Protein AF-A0A089L917-F1 (afdb_monomer)

InterPro domains:
  IPR010001 SigmaK-factor processing regulatory BofA [PF07441] (15-85)

Radius of gyration: 20.82 Å; Cα contacts (8 Å, |Δi|>4): 53; chains: 1; bounding box: 54×19×49 Å

Mean predicted aligned error: 6.74 Å

Structure (mmCIF, N/CA/C/O backbone):
data_AF-A0A089L917-F1
#
_entry.id   AF-A0A089L917-F1
#
loop_
_atom_site.group_PDB
_atom_site.id
_atom_site.type_symbol
_atom_site.label_atom_id
_atom_site.label_alt_id
_atom_site.label_comp_id
_atom_site.label_asym_id
_atom_site.label_entity_id
_atom_site.label_seq_id
_atom_site.pdbx_PDB_ins_code
_atom_site.Cartn_x
_atom_site.Cartn_y
_atom_site.Cartn_z
_atom_site.occupancy
_atom_site.B_iso_or_equiv
_atom_site.auth_seq_id
_atom_site.auth_comp_id
_atom_site.auth_asym_id
_atom_site.auth_atom_id
_atom_site.pdbx_PDB_model_num
ATOM 1 N N . MET A 1 1 ? -36.792 8.145 22.860 1.00 79.00 1 MET A N 1
ATOM 2 C CA . MET A 1 1 ? -36.054 7.453 23.945 1.00 79.00 1 MET A CA 1
ATOM 3 C C . MET A 1 1 ? -35.258 6.248 23.457 1.00 79.00 1 MET 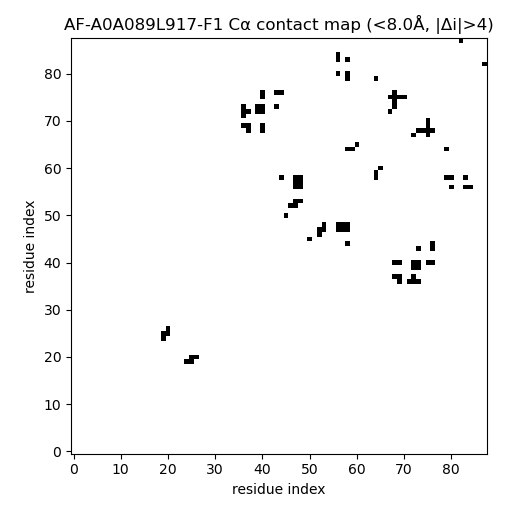A C 1
ATOM 5 O O . MET A 1 1 ? -34.063 6.221 23.694 1.00 79.00 1 MET A O 1
ATOM 9 N N . LEU A 1 2 ? -35.846 5.279 22.744 1.00 91.75 2 LEU A N 1
ATOM 10 C CA . LEU A 1 2 ? -35.111 4.066 22.341 1.00 91.75 2 LEU A CA 1
ATOM 11 C C . LEU A 1 2 ? -33.884 4.343 21.443 1.00 91.75 2 LEU A C 1
ATOM 13 O O . LEU A 1 2 ? -32.818 3.779 21.664 1.00 91.75 2 LEU A O 1
ATOM 17 N N . ARG A 1 3 ? -33.998 5.269 20.479 1.00 92.19 3 ARG A N 1
ATOM 18 C CA . ARG A 1 3 ? -32.904 5.636 19.555 1.00 92.19 3 ARG A CA 1
ATOM 19 C C . ARG A 1 3 ? -31.681 6.231 20.261 1.00 92.19 3 ARG A C 1
ATOM 21 O O . ARG A 1 3 ? -30.555 5.907 19.903 1.00 92.19 3 ARG A O 1
ATOM 28 N N . THR A 1 4 ? -31.893 7.083 21.263 1.00 94.94 4 THR A N 1
ATOM 29 C CA . THR A 1 4 ? -30.806 7.700 22.039 1.00 94.94 4 THR A CA 1
ATOM 30 C C . THR A 1 4 ? -30.116 6.688 22.945 1.00 94.94 4 THR A C 1
ATOM 32 O O . THR A 1 4 ? -28.893 6.700 23.036 1.00 94.94 4 THR A O 1
ATOM 35 N N . VAL A 1 5 ? -30.875 5.764 23.543 1.00 96.12 5 VAL A N 1
ATOM 36 C CA . VAL A 1 5 ? -30.308 4.646 24.313 1.00 96.12 5 VAL A CA 1
ATOM 37 C C . VAL A 1 5 ? -29.481 3.731 23.406 1.00 96.12 5 VAL A C 1
ATOM 39 O O . VAL A 1 5 ? -28.339 3.428 23.735 1.00 96.12 5 VAL A O 1
ATOM 42 N N . ALA A 1 6 ? -29.998 3.363 22.230 1.00 96.31 6 ALA A N 1
ATOM 43 C CA . ALA A 1 6 ? -29.270 2.541 21.262 1.00 96.31 6 ALA A CA 1
ATOM 44 C C . ALA A 1 6 ? -27.970 3.212 20.781 1.00 96.31 6 ALA A C 1
ATOM 46 O O . ALA A 1 6 ? -26.930 2.560 20.730 1.00 96.31 6 ALA A O 1
ATOM 47 N N . MET A 1 7 ? -27.997 4.521 20.497 1.00 97.56 7 MET A N 1
ATOM 48 C CA . MET A 1 7 ? -26.787 5.294 20.185 1.00 97.56 7 MET A CA 1
ATOM 49 C C . MET A 1 7 ? -25.786 5.293 21.341 1.00 97.56 7 MET A C 1
ATOM 51 O O . MET A 1 7 ? -24.598 5.092 21.108 1.00 97.56 7 MET A O 1
ATOM 55 N N . GLY A 1 8 ? -26.249 5.482 22.579 1.00 97.62 8 GLY A N 1
ATOM 56 C CA . GLY A 1 8 ? -25.387 5.433 23.760 1.00 97.62 8 GLY A CA 1
ATOM 57 C C . GLY A 1 8 ? -24.701 4.075 23.921 1.00 97.62 8 GLY A C 1
ATOM 58 O O . GLY A 1 8 ? -23.490 4.019 24.127 1.00 97.62 8 GLY A O 1
ATOM 59 N N . VAL A 1 9 ? -25.450 2.982 23.746 1.00 97.44 9 VAL A N 1
ATOM 60 C CA . VAL A 1 9 ? -24.911 1.613 23.782 1.00 97.44 9 VAL A CA 1
ATOM 61 C C . VAL A 1 9 ? -23.903 1.386 22.655 1.00 97.44 9 VAL A C 1
ATOM 63 O O . VAL A 1 9 ? -22.829 0.841 22.907 1.00 97.44 9 VAL A O 1
ATOM 66 N N . LEU A 1 10 ? -24.200 1.829 21.430 1.00 97.62 10 LEU A N 1
ATOM 67 C CA . LEU A 1 10 ? -23.291 1.702 20.287 1.00 97.62 10 LEU A CA 1
ATOM 68 C C . LEU A 1 10 ? -21.968 2.439 20.540 1.00 97.62 10 LEU A C 1
ATOM 70 O O . LEU A 1 10 ? -20.897 1.876 20.333 1.00 97.62 10 LEU A O 1
ATOM 74 N N . ILE A 1 11 ? -22.034 3.680 21.024 1.00 98.19 11 ILE A N 1
ATOM 75 C CA . ILE A 1 11 ? -20.843 4.489 21.302 1.00 98.19 11 ILE A CA 1
ATOM 76 C C . ILE A 1 11 ? -20.018 3.843 22.417 1.00 98.19 11 ILE A C 1
ATOM 78 O O . ILE A 1 11 ? -18.815 3.649 22.254 1.00 98.19 11 ILE A O 1
ATOM 82 N N . LEU A 1 12 ? -20.651 3.465 23.531 1.00 98.19 12 LEU A N 1
ATOM 83 C CA . LEU A 1 12 ? -19.949 2.871 24.667 1.00 98.19 12 LEU A CA 1
ATOM 84 C C . LEU A 1 12 ? -19.311 1.524 24.302 1.00 98.19 12 LEU A C 1
ATOM 86 O O . LEU A 1 12 ? -18.146 1.290 24.621 1.00 98.19 12 LEU A O 1
ATOM 90 N N . SER A 1 13 ? -20.043 0.655 23.599 1.00 97.25 13 SER A N 1
ATOM 91 C CA . SER A 1 13 ? -19.510 -0.631 23.133 1.00 97.25 13 SER A CA 1
ATOM 92 C C . SER A 1 13 ? -18.392 -0.456 22.103 1.00 97.25 13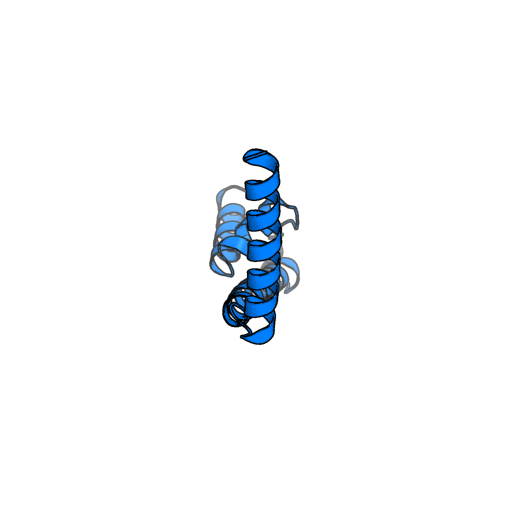 SER A C 1
ATOM 94 O O . SER A 1 13 ? -17.382 -1.151 22.193 1.00 97.25 13 SER A O 1
ATOM 96 N N . GLY A 1 14 ? -18.505 0.514 21.190 1.00 97.44 14 GLY A N 1
ATOM 97 C CA . GLY A 1 14 ? -17.443 0.864 20.247 1.00 97.44 14 GLY A CA 1
ATOM 98 C C . GLY A 1 14 ? -16.168 1.342 20.947 1.00 97.44 14 GLY A C 1
ATOM 99 O O . GLY A 1 14 ? -15.079 0.859 20.642 1.00 97.44 14 GLY A O 1
ATOM 100 N N . LEU A 1 15 ? -16.291 2.227 21.939 1.00 98.12 15 LEU A N 1
ATOM 101 C CA . LEU A 1 15 ? -15.154 2.709 22.732 1.00 98.12 15 LEU A CA 1
ATOM 102 C C . LEU A 1 15 ? -14.483 1.580 23.528 1.00 98.12 15 LEU A C 1
ATOM 104 O O . LEU A 1 15 ? -13.255 1.478 23.540 1.00 98.12 15 LEU A O 1
ATOM 108 N N . LEU A 1 16 ? -15.274 0.708 24.161 1.00 97.31 16 LEU A N 1
ATOM 109 C CA . LEU A 1 16 ? -14.757 -0.463 24.872 1.00 97.31 16 LEU A CA 1
ATOM 110 C C . LEU A 1 16 ? -14.041 -1.430 23.922 1.00 97.31 16 LEU A C 1
ATOM 112 O O . LEU A 1 16 ? -12.974 -1.939 24.265 1.00 97.31 16 LEU A O 1
ATOM 116 N N . LEU A 1 17 ? -14.580 -1.648 22.720 1.00 94.69 17 LEU A N 1
ATOM 117 C CA . LEU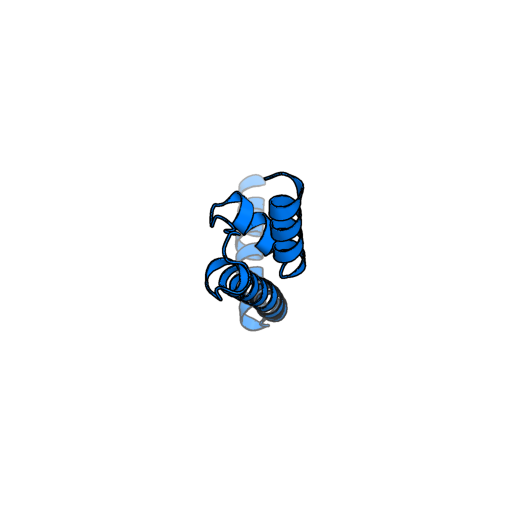 A 1 17 ? -13.949 -2.489 21.707 1.00 94.69 17 LEU A CA 1
ATOM 118 C C . LEU A 1 17 ? -12.598 -1.915 21.268 1.00 94.69 17 LEU A C 1
ATOM 120 O O . LEU A 1 17 ? -11.610 -2.646 21.266 1.00 94.69 17 LEU A O 1
ATOM 124 N N . ILE A 1 18 ? -12.531 -0.614 20.966 1.00 93.31 18 ILE A N 1
ATOM 125 C CA . ILE A 1 18 ? -11.276 0.077 20.634 1.00 93.31 18 ILE A CA 1
ATOM 126 C C . ILE A 1 18 ? -10.253 -0.130 21.760 1.00 93.31 18 ILE A C 1
ATOM 128 O O . ILE A 1 18 ? -9.127 -0.562 21.509 1.00 93.31 18 ILE A O 1
ATOM 132 N N . LEU A 1 19 ? -10.654 0.096 23.014 1.00 95.69 19 LEU A N 1
ATOM 133 C CA . LEU A 1 19 ? -9.791 -0.095 24.180 1.00 95.69 19 LEU A CA 1
ATOM 134 C C . LEU A 1 19 ? -9.262 -1.535 24.277 1.00 95.69 19 LEU A C 1
ATOM 136 O O . LEU A 1 19 ? -8.072 -1.729 24.538 1.00 95.69 19 LEU A O 1
ATOM 140 N N . ILE A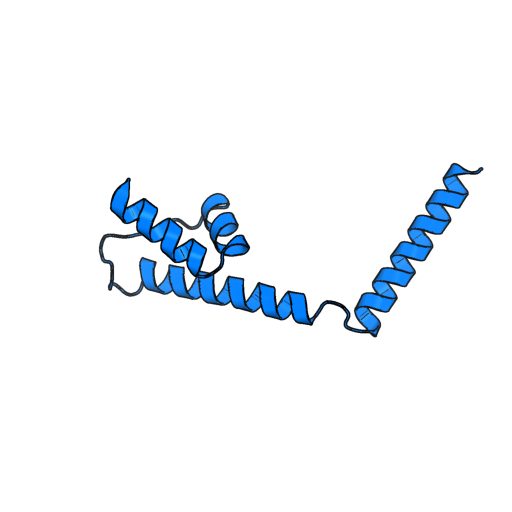 1 20 ? -10.108 -2.543 24.043 1.00 93.31 20 ILE A N 1
ATOM 141 C CA . ILE A 1 20 ? -9.717 -3.962 24.053 1.00 93.31 20 ILE A CA 1
ATOM 142 C C . ILE A 1 20 ? -8.733 -4.270 22.922 1.00 93.31 20 ILE A C 1
ATOM 144 O O . ILE A 1 20 ? -7.712 -4.907 23.182 1.00 93.31 20 ILE A O 1
ATOM 148 N N . VAL A 1 21 ? -9.003 -3.805 21.699 1.00 90.12 21 VAL A N 1
ATOM 149 C CA . VAL A 1 21 ? -8.136 -4.004 20.525 1.00 90.12 21 VAL A CA 1
ATOM 150 C C . VAL A 1 21 ? -6.722 -3.499 20.814 1.00 90.12 21 VAL A C 1
ATOM 152 O O . VAL A 1 21 ? -5.755 -4.245 20.644 1.00 90.12 21 VAL A O 1
ATOM 155 N N . PHE A 1 22 ? -6.596 -2.285 21.356 1.00 90.06 22 PHE A N 1
ATOM 156 C CA . PHE A 1 22 ? -5.295 -1.723 21.720 1.00 90.06 22 PHE A CA 1
ATOM 157 C C . PHE A 1 22 ? -4.653 -2.434 22.919 1.00 90.06 22 PHE A C 1
ATOM 159 O O . PHE A 1 22 ? -3.476 -2.792 22.853 1.00 90.06 22 PHE A O 1
ATOM 166 N N . ARG A 1 23 ? -5.400 -2.707 24.000 1.00 92.38 23 ARG A N 1
ATOM 167 C CA . ARG A 1 23 ? -4.845 -3.367 25.200 1.00 92.38 23 ARG A CA 1
ATOM 168 C C . ARG A 1 23 ? -4.392 -4.798 24.955 1.00 92.38 23 ARG A C 1
ATOM 170 O O . ARG A 1 23 ? -3.392 -5.225 25.526 1.00 92.38 23 ARG A O 1
ATOM 177 N N . LYS A 1 24 ? -5.137 -5.555 24.154 1.00 89.75 24 LYS A N 1
ATOM 178 C CA . LYS A 1 24 ? -4.835 -6.957 23.839 1.00 89.75 24 LYS A CA 1
ATOM 179 C C . LYS A 1 24 ? -3.960 -7.107 22.600 1.00 89.75 24 LYS A C 1
ATOM 181 O O . LYS A 1 24 ? -3.645 -8.235 22.237 1.00 89.75 24 LYS A O 1
ATOM 186 N N . LYS A 1 25 ? -3.562 -5.994 21.968 1.00 83.62 25 LYS A N 1
ATOM 187 C CA . LYS A 1 25 ? -2.825 -5.978 20.697 1.00 83.62 25 LYS A CA 1
ATOM 188 C C . LYS A 1 25 ? -3.512 -6.843 19.629 1.00 83.62 25 LYS A C 1
ATOM 190 O O . LYS A 1 25 ? -2.855 -7.463 18.793 1.00 83.62 25 LYS A O 1
ATOM 195 N N . LEU A 1 26 ? -4.845 -6.884 19.663 1.00 76.94 26 LEU A N 1
ATOM 196 C CA . LEU A 1 26 ? -5.643 -7.664 18.727 1.00 76.94 26 LEU A CA 1
ATOM 197 C C . LEU A 1 26 ? -5.469 -7.048 17.331 1.00 76.94 26 LEU A C 1
ATOM 199 O O . LEU A 1 26 ? -5.679 -5.853 17.158 1.00 76.94 26 LEU A O 1
ATOM 203 N N . GLY A 1 27 ? -5.044 -7.837 16.344 1.00 75.88 27 GLY A N 1
ATOM 204 C CA . GLY A 1 27 ? -4.899 -7.366 14.959 1.00 75.88 27 GLY A CA 1
ATOM 205 C C . GLY A 1 27 ? -3.552 -6.731 14.590 1.00 75.88 27 GLY A C 1
ATOM 206 O O . GLY A 1 27 ? -3.342 -6.432 13.418 1.00 75.88 27 GLY A O 1
ATOM 207 N N . TRP A 1 28 ? -2.590 -6.610 15.514 1.00 81.75 28 TRP A N 1
ATOM 208 C CA . TRP A 1 28 ? -1.231 -6.154 15.159 1.00 81.75 28 TRP A CA 1
ATOM 209 C C . TRP A 1 28 ? -0.524 -7.109 14.187 1.00 81.75 28 TRP A C 1
ATOM 211 O O . TRP A 1 28 ? 0.224 -6.666 13.319 1.00 81.75 28 TRP A O 1
ATOM 221 N N . ALA A 1 29 ? -0.820 -8.408 14.280 1.00 82.19 29 ALA A N 1
ATOM 222 C CA . ALA A 1 29 ? -0.345 -9.403 13.320 1.00 82.19 29 ALA A CA 1
ATOM 223 C C . ALA A 1 29 ? -0.883 -9.147 11.901 1.00 82.19 29 ALA A C 1
ATOM 225 O O . ALA A 1 29 ? -0.176 -9.364 10.925 1.00 82.19 29 ALA A O 1
ATOM 226 N N . TRP A 1 30 ? -2.111 -8.639 11.764 1.00 82.56 30 TRP A N 1
ATOM 227 C CA . TRP A 1 30 ? -2.663 -8.318 10.447 1.00 82.56 30 TRP A CA 1
ATOM 228 C C . TRP A 1 30 ? -1.987 -7.087 9.838 1.00 82.56 30 TRP A C 1
ATOM 230 O O . TRP A 1 30 ? -1.682 -7.092 8.650 1.00 82.56 30 TRP A O 1
ATOM 240 N N . ILE A 1 31 ? -1.650 -6.085 10.661 1.00 85.12 31 ILE A N 1
ATOM 241 C CA . ILE A 1 31 ? -0.852 -4.928 10.227 1.00 85.12 31 ILE A CA 1
ATOM 242 C C . ILE A 1 31 ? 0.531 -5.375 9.751 1.00 85.12 31 ILE A C 1
ATOM 244 O O . ILE A 1 31 ? 0.995 -4.888 8.723 1.00 85.12 31 ILE A O 1
ATOM 248 N N . SER A 1 32 ? 1.185 -6.313 10.451 1.00 85.56 32 SER A N 1
ATOM 249 C CA . SER A 1 32 ? 2.488 -6.811 10.000 1.00 85.56 32 SER A CA 1
ATOM 250 C C . SER A 1 32 ? 2.366 -7.573 8.683 1.00 85.56 32 SER A C 1
ATOM 252 O O . SER A 1 32 ? 3.132 -7.301 7.771 1.00 85.56 32 SER A O 1
ATOM 254 N N . VAL A 1 33 ? 1.380 -8.465 8.540 1.00 86.31 33 VAL A N 1
ATOM 255 C CA . VAL A 1 33 ? 1.157 -9.234 7.302 1.00 86.31 33 VAL A CA 1
ATOM 256 C C . VAL A 1 33 ? 0.842 -8.313 6.119 1.00 86.31 33 VAL A C 1
ATOM 258 O O . VAL A 1 33 ? 1.449 -8.450 5.054 1.00 86.31 33 VAL A O 1
ATOM 261 N N . PHE A 1 34 ? -0.054 -7.343 6.318 1.00 88.69 34 PHE A N 1
ATOM 262 C CA . PHE A 1 34 ? -0.400 -6.334 5.319 1.00 88.69 34 PHE A CA 1
ATOM 263 C C . PHE A 1 34 ? 0.811 -5.472 4.948 1.00 88.69 34 PHE A C 1
ATOM 265 O O . PHE A 1 34 ? 1.124 -5.306 3.770 1.00 88.69 34 PHE A O 1
ATOM 272 N N . GLY A 1 35 ? 1.537 -4.972 5.950 1.00 89.38 35 GLY A N 1
ATOM 273 C CA . GLY A 1 35 ? 2.743 -4.175 5.756 1.00 89.38 35 GLY A CA 1
ATOM 274 C C . GLY A 1 35 ? 3.817 -4.938 4.987 1.00 89.38 35 GLY A C 1
ATOM 275 O O . GLY A 1 35 ? 4.402 -4.391 4.060 1.00 89.38 35 GLY A O 1
ATOM 276 N N . THR A 1 36 ? 4.032 -6.220 5.296 1.00 90.38 36 THR A N 1
ATOM 277 C CA . THR A 1 36 ? 4.971 -7.066 4.551 1.00 90.38 36 THR A CA 1
ATOM 278 C C . THR A 1 36 ? 4.556 -7.213 3.088 1.00 90.38 36 THR A C 1
ATOM 280 O O . THR A 1 36 ? 5.406 -7.064 2.216 1.00 90.38 36 THR A O 1
ATOM 283 N N . HIS A 1 37 ? 3.272 -7.441 2.791 1.00 91.19 37 HIS A N 1
ATOM 284 C CA . HIS A 1 37 ? 2.791 -7.503 1.403 1.00 91.19 37 HIS A CA 1
ATOM 285 C C . HIS A 1 37 ? 3.017 -6.188 0.656 1.00 91.19 37 HIS A C 1
ATOM 287 O O . HIS A 1 37 ? 3.533 -6.202 -0.462 1.00 91.19 37 HIS A O 1
ATOM 293 N N . LEU A 1 38 ? 2.684 -5.063 1.291 1.00 91.88 38 LEU A N 1
ATOM 294 C CA . LEU A 1 38 ? 2.837 -3.733 0.710 1.00 91.88 38 LEU A CA 1
ATOM 295 C C . LEU A 1 38 ? 4.309 -3.381 0.454 1.00 91.88 38 LEU A C 1
ATOM 297 O O . LEU A 1 38 ? 4.645 -2.882 -0.616 1.00 91.88 38 LEU A O 1
ATOM 301 N N . ILE A 1 39 ? 5.194 -3.668 1.411 1.00 94.44 39 ILE A N 1
ATOM 302 C CA . ILE A 1 39 ? 6.635 -3.416 1.281 1.00 94.44 39 ILE A CA 1
ATOM 303 C C . ILE A 1 39 ? 7.226 -4.288 0.173 1.00 94.44 39 ILE A C 1
ATOM 305 O O . ILE A 1 39 ? 7.946 -3.780 -0.682 1.00 94.44 39 ILE A O 1
ATOM 309 N N . LEU A 1 40 ? 6.902 -5.583 0.147 1.00 94.94 40 LEU A N 1
ATOM 310 C CA . LEU A 1 40 ? 7.385 -6.492 -0.893 1.00 94.94 40 LEU A CA 1
ATOM 311 C C . LEU A 1 40 ? 6.908 -6.072 -2.288 1.00 94.94 40 LEU A C 1
ATOM 313 O O . LEU A 1 40 ? 7.693 -6.083 -3.235 1.00 94.94 40 LEU A O 1
ATOM 317 N N . ALA A 1 41 ? 5.647 -5.658 -2.410 1.00 94.75 41 ALA A N 1
ATOM 318 C CA . ALA A 1 41 ? 5.105 -5.077 -3.632 1.00 94.75 41 ALA A CA 1
ATOM 319 C C . ALA A 1 41 ? 5.878 -3.822 -4.062 1.00 94.75 41 ALA A C 1
ATOM 321 O O . ALA A 1 41 ? 6.308 -3.726 -5.210 1.00 94.75 41 ALA A O 1
ATOM 322 N N . ALA A 1 42 ? 6.097 -2.882 -3.140 1.00 93.25 42 ALA A N 1
ATOM 323 C CA . ALA A 1 42 ? 6.829 -1.650 -3.418 1.00 93.25 42 ALA A CA 1
ATOM 324 C C . ALA A 1 42 ? 8.273 -1.924 -3.868 1.00 93.25 42 ALA A C 1
ATOM 326 O O . ALA A 1 42 ? 8.733 -1.323 -4.838 1.00 93.25 42 ALA A O 1
ATOM 327 N N . ILE A 1 43 ? 8.962 -2.873 -3.223 1.00 95.19 43 ILE A N 1
ATOM 328 C CA . ILE A 1 43 ? 10.300 -3.326 -3.632 1.00 95.19 43 ILE A CA 1
ATOM 329 C C . ILE A 1 43 ? 10.255 -3.925 -5.041 1.00 95.19 43 ILE A C 1
ATOM 331 O O . ILE A 1 43 ? 11.099 -3.593 -5.869 1.00 95.19 43 ILE A O 1
ATOM 335 N N . GLY A 1 44 ? 9.262 -4.764 -5.345 1.00 94.00 44 GLY A N 1
ATOM 336 C CA . GLY A 1 44 ? 9.091 -5.340 -6.679 1.00 94.00 44 GLY A CA 1
ATOM 337 C C . GLY A 1 44 ? 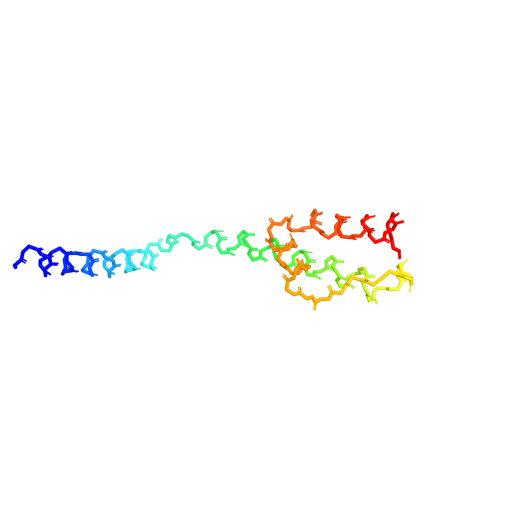8.932 -4.272 -7.765 1.00 94.00 44 GLY A C 1
ATOM 338 O O . GLY A 1 44 ? 9.629 -4.320 -8.775 1.00 94.00 44 GLY A O 1
ATOM 339 N N . ILE A 1 45 ? 8.078 -3.269 -7.538 1.00 93.25 45 ILE A N 1
ATOM 340 C CA . ILE A 1 45 ? 7.908 -2.141 -8.472 1.00 93.25 45 ILE A CA 1
ATOM 341 C C . ILE A 1 45 ? 9.202 -1.336 -8.598 1.00 93.25 45 ILE A C 1
ATOM 343 O O . ILE A 1 45 ? 9.565 -0.940 -9.702 1.00 93.25 45 ILE A O 1
ATOM 347 N N . TYR A 1 46 ? 9.909 -1.100 -7.489 1.00 92.62 46 TYR A N 1
ATOM 348 C CA . TYR A 1 46 ? 11.180 -0.382 -7.511 1.00 92.62 46 TYR A CA 1
ATOM 349 C C . TYR A 1 46 ? 12.209 -1.101 -8.386 1.00 92.62 46 TYR A C 1
ATOM 351 O O . TYR A 1 46 ? 12.847 -0.472 -9.226 1.00 92.62 46 TYR A O 1
ATOM 359 N N . ILE A 1 47 ? 12.326 -2.422 -8.235 1.00 93.88 47 ILE A N 1
ATOM 360 C CA . ILE A 1 47 ? 13.208 -3.235 -9.071 1.00 93.88 47 ILE A CA 1
ATOM 361 C C . ILE A 1 47 ? 12.798 -3.095 -10.537 1.00 93.88 47 ILE A C 1
ATOM 363 O O . ILE A 1 47 ? 13.651 -2.778 -11.357 1.00 93.88 47 ILE A O 1
ATOM 367 N N . VAL A 1 48 ? 11.518 -3.257 -10.877 1.00 92.62 48 VAL A N 1
ATOM 368 C CA . VAL A 1 48 ? 11.063 -3.129 -12.271 1.00 92.62 48 VAL A CA 1
ATOM 369 C C . VAL A 1 48 ? 11.412 -1.754 -12.847 1.00 92.62 48 VAL A C 1
ATOM 371 O O . VAL A 1 48 ? 12.019 -1.682 -13.908 1.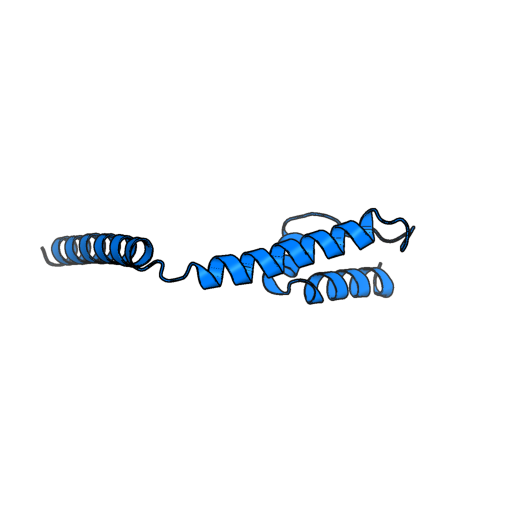00 92.62 48 VAL A O 1
ATOM 374 N N . ASN A 1 49 ? 11.095 -0.677 -12.128 1.00 93.56 49 ASN A N 1
ATOM 375 C CA . ASN A 1 49 ? 11.194 0.680 -12.663 1.00 93.56 49 ASN A CA 1
ATOM 376 C C . ASN A 1 49 ? 12.611 1.270 -12.640 1.00 93.56 49 ASN A C 1
ATOM 378 O O . ASN A 1 49 ? 12.903 2.151 -13.444 1.00 93.56 49 ASN A O 1
ATOM 382 N N . PHE A 1 50 ? 13.465 0.864 -11.693 1.00 91.44 50 PHE A N 1
ATOM 383 C CA . PHE A 1 50 ? 14.730 1.560 -11.418 1.00 91.44 50 PHE A CA 1
ATOM 384 C C . PHE A 1 50 ? 15.976 0.674 -11.474 1.00 91.44 50 PHE A C 1
ATOM 386 O O . PHE A 1 50 ? 17.080 1.212 -11.484 1.00 91.44 50 PHE A O 1
ATOM 393 N N . SER A 1 51 ? 15.856 -0.658 -11.530 1.00 89.31 51 SER A N 1
ATOM 394 C CA . SER A 1 51 ? 17.046 -1.528 -11.579 1.00 89.31 51 SER A CA 1
ATOM 395 C C . SER A 1 51 ? 17.801 -1.479 -12.910 1.00 89.31 51 SER A C 1
ATOM 397 O O . SER A 1 51 ? 18.941 -1.931 -12.976 1.00 89.31 51 SER A O 1
ATOM 399 N N . GLY A 1 52 ? 17.161 -1.003 -13.982 1.00 84.50 52 GLY A N 1
ATOM 400 C CA . GLY A 1 52 ? 17.695 -1.101 -15.342 1.00 84.50 52 GLY A CA 1
ATOM 401 C C . GLY A 1 52 ? 17.672 -2.521 -15.924 1.00 84.50 52 GLY A C 1
ATOM 402 O O . GLY A 1 52 ? 18.126 -2.708 -17.046 1.00 84.50 52 GLY A O 1
ATOM 403 N N . ILE A 1 53 ? 17.129 -3.516 -15.205 1.00 85.00 53 ILE A N 1
ATOM 404 C CA . ILE A 1 53 ? 16.962 -4.893 -15.709 1.00 85.00 53 ILE A CA 1
ATOM 405 C C . ILE A 1 53 ? 15.931 -4.927 -16.846 1.00 85.00 53 ILE A C 1
ATOM 407 O O . ILE A 1 53 ? 16.085 -5.677 -17.806 1.00 85.00 53 ILE A O 1
ATOM 411 N N . LEU A 1 54 ? 14.881 -4.111 -16.736 1.00 84.38 54 LEU A N 1
ATOM 412 C CA . LEU A 1 54 ? 13.816 -3.980 -17.726 1.00 84.38 54 LEU A CA 1
ATOM 413 C C . LEU A 1 54 ? 13.807 -2.540 -18.253 1.00 84.38 54 LEU A C 1
ATOM 415 O O . LEU A 1 54 ? 13.034 -1.706 -17.794 1.00 84.38 54 LEU A O 1
ATOM 419 N N . THR A 1 55 ? 14.709 -2.241 -19.187 1.00 76.56 55 THR A N 1
ATOM 420 C CA . THR A 1 55 ? 15.014 -0.873 -19.651 1.00 76.56 55 THR A CA 1
ATOM 421 C C . THR A 1 55 ? 13.825 -0.112 -20.234 1.00 76.56 55 THR A C 1
ATOM 423 O O . THR A 1 55 ? 13.766 1.105 -20.089 1.00 76.56 55 THR A O 1
ATOM 426 N N . ASP 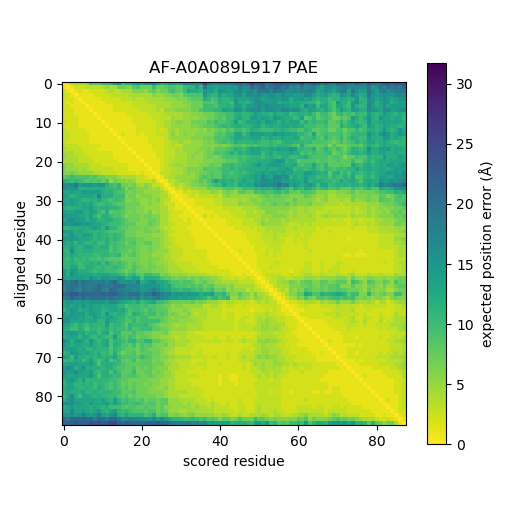A 1 56 ? 12.864 -0.813 -20.836 1.00 81.44 56 ASP A N 1
ATOM 427 C CA . ASP A 1 56 ? 11.712 -0.204 -21.520 1.00 81.44 56 ASP A CA 1
ATOM 428 C C . ASP A 1 56 ? 10.392 -0.372 -20.752 1.00 81.44 56 ASP A C 1
ATOM 430 O O . ASP A 1 56 ? 9.313 -0.034 -21.249 1.00 81.44 56 ASP A O 1
ATOM 434 N N . VAL A 1 57 ? 10.449 -0.901 -19.524 1.00 87.81 57 VAL A N 1
ATOM 435 C CA . VAL A 1 57 ? 9.255 -1.195 -18.731 1.00 87.81 57 VAL A CA 1
ATOM 436 C C . VAL A 1 57 ? 9.152 -0.250 -17.544 1.00 87.81 57 VAL A C 1
ATOM 438 O O . VAL A 1 57 ? 9.955 -0.278 -16.619 1.00 87.81 57 VAL A O 1
ATOM 441 N N . TYR A 1 58 ? 8.089 0.552 -17.549 1.00 91.06 58 TYR A N 1
ATOM 442 C CA . TYR A 1 58 ? 7.745 1.447 -16.454 1.00 91.06 58 TYR A CA 1
ATOM 443 C C . TYR A 1 58 ? 6.318 1.179 -15.970 1.00 91.06 58 TYR A C 1
ATOM 445 O O . TYR A 1 58 ? 5.353 1.313 -16.729 1.00 91.06 58 TYR A O 1
ATOM 453 N N . ILE A 1 59 ? 6.181 0.812 -14.695 1.00 92.12 59 ILE A N 1
ATOM 454 C CA . ILE A 1 59 ? 4.900 0.681 -14.000 1.00 92.12 59 ILE A CA 1
ATOM 455 C C . ILE A 1 59 ? 4.556 2.043 -13.373 1.00 92.12 59 ILE A C 1
ATOM 457 O 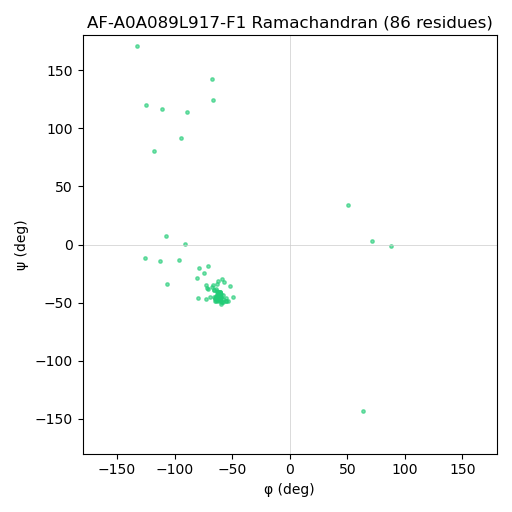O . ILE A 1 59 ? 5.253 2.478 -12.450 1.00 92.12 59 ILE A O 1
ATOM 461 N N . PRO A 1 60 ? 3.485 2.726 -13.817 1.00 92.06 60 PRO A N 1
ATOM 462 C CA . PRO A 1 60 ? 3.109 4.019 -13.260 1.00 92.06 60 PRO A CA 1
ATOM 463 C C . PRO A 1 60 ? 2.633 3.877 -11.813 1.00 92.06 60 PRO A C 1
ATOM 465 O O . PRO A 1 60 ? 1.921 2.934 -11.475 1.00 92.06 60 PRO A O 1
ATOM 468 N N . LEU A 1 61 ? 2.979 4.838 -10.956 1.00 92.25 61 LEU A N 1
ATOM 469 C CA . LEU A 1 61 ? 2.504 4.907 -9.571 1.00 92.25 61 LEU A CA 1
ATOM 470 C C . LEU A 1 61 ? 1.273 5.815 -9.495 1.00 92.25 61 LEU A C 1
ATOM 472 O O . LEU A 1 61 ? 1.388 7.029 -9.346 1.00 92.25 61 LEU A O 1
ATOM 476 N N . ASN A 1 62 ? 0.088 5.227 -9.624 1.00 94.12 62 ASN A N 1
ATOM 477 C CA . ASN A 1 62 ? -1.192 5.922 -9.528 1.00 94.12 62 ASN A CA 1
ATOM 478 C C . ASN A 1 62 ? -2.147 5.136 -8.605 1.00 94.12 62 ASN A C 1
ATOM 480 O O . ASN A 1 62 ? -1.828 4.015 -8.203 1.00 94.12 62 ASN A O 1
ATOM 484 N N . PRO A 1 63 ? -3.314 5.691 -8.230 1.00 94.44 63 PRO A N 1
ATOM 485 C CA . PRO A 1 63 ? -4.213 5.019 -7.290 1.00 94.44 63 PRO A CA 1
ATOM 486 C C . PRO A 1 63 ? -4.657 3.619 -7.738 1.00 94.44 63 PRO A C 1
ATOM 488 O O . PRO A 1 63 ? -4.840 2.740 -6.899 1.00 94.44 63 PRO A O 1
ATOM 491 N N . THR A 1 64 ? -4.798 3.387 -9.046 1.00 94.00 64 THR A N 1
ATOM 492 C CA . THR A 1 64 ? -5.201 2.089 -9.598 1.00 94.00 64 THR A CA 1
ATOM 493 C C . THR A 1 64 ? -4.093 1.047 -9.500 1.00 94.00 64 THR A C 1
ATOM 495 O O . THR A 1 64 ? -4.362 -0.063 -9.038 1.00 94.00 64 THR A O 1
ATOM 498 N N . THR A 1 65 ? -2.852 1.379 -9.871 1.00 93.31 65 THR A N 1
ATOM 499 C CA . THR A 1 65 ? -1.727 0.446 -9.716 1.00 93.31 65 THR A CA 1
ATOM 500 C C . THR A 1 65 ? -1.480 0.168 -8.248 1.00 93.31 65 THR A C 1
ATOM 502 O O . THR A 1 65 ? -1.488 -0.997 -7.870 1.00 93.31 65 THR A O 1
ATOM 505 N N . ILE A 1 66 ? -1.396 1.206 -7.409 1.00 92.62 66 ILE A N 1
ATOM 506 C CA . ILE A 1 66 ? -1.229 1.071 -5.957 1.00 92.62 66 ILE A CA 1
ATOM 507 C C . ILE A 1 66 ? -2.311 0.154 -5.385 1.00 92.62 66 ILE A C 1
ATOM 509 O O . ILE A 1 66 ? -1.975 -0.804 -4.694 1.00 92.62 66 ILE A O 1
ATOM 513 N N . GLY A 1 67 ? -3.587 0.366 -5.718 1.00 93.25 67 GLY A N 1
ATOM 514 C CA . GLY A 1 67 ? -4.683 -0.494 -5.268 1.00 93.25 67 GLY A CA 1
ATOM 515 C C . GLY A 1 67 ? -4.481 -1.968 -5.634 1.00 93.25 67 GLY A C 1
ATOM 516 O O . GLY A 1 67 ? -4.600 -2.835 -4.767 1.00 93.25 67 GLY A O 1
ATOM 517 N N . ALA A 1 68 ? -4.094 -2.256 -6.880 1.00 94.00 68 ALA A N 1
ATOM 518 C CA . ALA A 1 68 ? -3.842 -3.622 -7.335 1.00 94.00 68 ALA A CA 1
ATOM 519 C C . ALA A 1 68 ? -2.719 -4.303 -6.536 1.00 94.00 68 ALA A C 1
ATOM 521 O O . ALA A 1 68 ? -2.891 -5.421 -6.049 1.00 94.00 68 ALA A O 1
ATOM 522 N N . VAL A 1 69 ? -1.587 -3.621 -6.344 1.00 94.00 69 VAL A N 1
ATOM 523 C CA . VAL A 1 69 ? -0.433 -4.187 -5.624 1.00 94.00 69 VAL A CA 1
ATOM 524 C C . VAL A 1 69 ? -0.658 -4.254 -4.115 1.00 94.00 69 VAL A C 1
ATOM 526 O O . VAL A 1 69 ? -0.077 -5.101 -3.448 1.00 94.00 69 VAL A O 1
ATOM 529 N N . THR A 1 70 ? -1.532 -3.410 -3.569 1.00 91.06 70 THR A N 1
ATOM 530 C CA . THR A 1 70 ? -1.895 -3.436 -2.144 1.00 91.06 70 THR A CA 1
ATOM 531 C C . THR A 1 70 ? -2.776 -4.642 -1.812 1.00 91.06 70 THR A C 1
ATOM 533 O O . THR A 1 70 ? -2.649 -5.220 -0.736 1.00 91.06 70 THR A O 1
ATOM 536 N N . ILE A 1 71 ? -3.650 -5.044 -2.739 1.00 92.12 71 ILE A N 1
ATOM 537 C CA . ILE A 1 71 ? -4.513 -6.224 -2.584 1.00 92.12 71 ILE A CA 1
ATOM 538 C C . ILE A 1 71 ? -3.732 -7.508 -2.876 1.00 92.12 71 ILE A C 1
ATOM 540 O O . ILE A 1 71 ? -3.835 -8.479 -2.132 1.00 92.12 71 ILE A O 1
ATOM 544 N N . LEU A 1 72 ? -2.963 -7.520 -3.968 1.00 93.31 72 LEU A N 1
ATOM 545 C CA . LEU A 1 72 ? -2.335 -8.735 -4.487 1.00 93.31 72 LEU A CA 1
ATOM 546 C C . LEU A 1 72 ? -0.880 -8.923 -4.041 1.00 93.31 72 LEU A C 1
ATOM 548 O O . LEU A 1 72 ? -0.344 -10.010 -4.223 1.00 93.31 72 LEU A O 1
ATOM 552 N N . GLY A 1 73 ? -0.216 -7.908 -3.485 1.00 92.94 73 GLY A N 1
ATOM 553 C CA . GLY A 1 73 ? 1.202 -7.967 -3.118 1.00 92.94 73 GLY A CA 1
ATOM 554 C C . GLY A 1 73 ? 2.126 -8.152 -4.330 1.00 92.94 73 GLY A C 1
ATOM 555 O O . GLY A 1 73 ? 1.865 -7.642 -5.420 1.00 92.94 73 GLY A O 1
ATOM 556 N N . LEU A 1 74 ? 3.201 -8.928 -4.156 1.00 93.88 74 LEU A N 1
ATOM 557 C CA . LEU A 1 74 ? 4.131 -9.330 -5.228 1.00 93.88 74 LEU A CA 1
ATOM 558 C C . LEU A 1 74 ? 3.432 -9.893 -6.487 1.00 93.88 74 LEU A C 1
ATOM 560 O O . LEU A 1 74 ? 3.774 -9.455 -7.586 1.00 93.88 74 LEU A O 1
ATOM 564 N N . PRO A 1 75 ? 2.431 -10.791 -6.374 1.00 94.88 75 PRO A N 1
ATOM 565 C CA . PRO A 1 75 ? 1.609 -11.209 -7.512 1.00 94.88 75 PRO A CA 1
ATOM 566 C C . PRO A 1 75 ? 0.991 -10.050 -8.307 1.00 94.88 75 PRO A C 1
ATOM 568 O O . PRO A 1 75 ? 0.921 -10.116 -9.531 1.00 94.88 75 PRO A O 1
ATOM 571 N N . GLY A 1 76 ? 0.595 -8.964 -7.639 1.00 94.88 76 GLY A N 1
ATOM 572 C CA . GLY A 1 76 ? 0.100 -7.754 -8.296 1.00 94.88 76 GLY A CA 1
ATOM 573 C C . GLY A 1 76 ? 1.163 -7.068 -9.151 1.00 94.88 76 GLY A C 1
ATOM 574 O O . GLY A 1 76 ? 0.858 -6.614 -10.250 1.00 94.88 76 GLY A O 1
ATOM 575 N N . VAL A 1 77 ? 2.423 -7.046 -8.698 1.00 94.94 77 VAL A N 1
ATOM 576 C CA . VAL A 1 77 ? 3.552 -6.514 -9.485 1.00 94.94 77 VAL A CA 1
ATOM 577 C C . VAL A 1 77 ? 3.734 -7.336 -10.757 1.00 94.94 77 VAL A C 1
ATOM 579 O O . VAL A 1 77 ? 3.840 -6.772 -11.841 1.00 94.94 77 VAL A O 1
ATOM 582 N N . LEU A 1 78 ? 3.721 -8.666 -10.630 1.00 95.19 78 LEU A N 1
ATOM 583 C CA . LEU A 1 78 ? 3.853 -9.580 -11.766 1.00 95.19 78 LEU A CA 1
ATOM 584 C C . LEU A 1 78 ? 2.689 -9.438 -12.749 1.00 95.19 78 LEU A C 1
ATOM 586 O O . LEU A 1 78 ? 2.910 -9.444 -13.956 1.00 95.19 78 LEU A O 1
ATOM 590 N N . MET A 1 79 ? 1.465 -9.260 -12.245 1.00 95.81 79 MET A N 1
ATOM 591 C CA . MET A 1 79 ? 0.294 -8.988 -13.076 1.00 95.81 79 MET A CA 1
ATOM 592 C C . MET A 1 79 ? 0.481 -7.698 -13.876 1.00 95.81 79 MET A C 1
ATOM 594 O O . MET A 1 79 ? 0.310 -7.717 -15.090 1.00 95.81 79 MET A O 1
ATOM 598 N N . LEU A 1 80 ? 0.847 -6.593 -13.216 1.00 94.81 80 LEU A N 1
ATOM 599 C CA . LEU A 1 80 ? 1.068 -5.299 -13.872 1.00 94.81 80 LEU A CA 1
ATOM 600 C C . LEU A 1 80 ? 2.189 -5.379 -14.910 1.00 94.81 80 LEU A C 1
ATOM 602 O O . LEU A 1 80 ? 2.048 -4.842 -16.007 1.00 94.81 80 LEU A O 1
ATOM 606 N N . LEU A 1 81 ? 3.268 -6.090 -14.582 1.00 93.88 81 LEU A N 1
ATOM 607 C CA . LEU A 1 81 ? 4.371 -6.343 -15.497 1.00 93.88 81 LEU A CA 1
ATOM 608 C C . LEU A 1 81 ? 3.909 -7.145 -16.721 1.00 93.88 81 LEU A C 1
ATOM 610 O O . LEU A 1 81 ? 4.174 -6.745 -17.849 1.00 93.88 81 LEU A O 1
ATOM 614 N 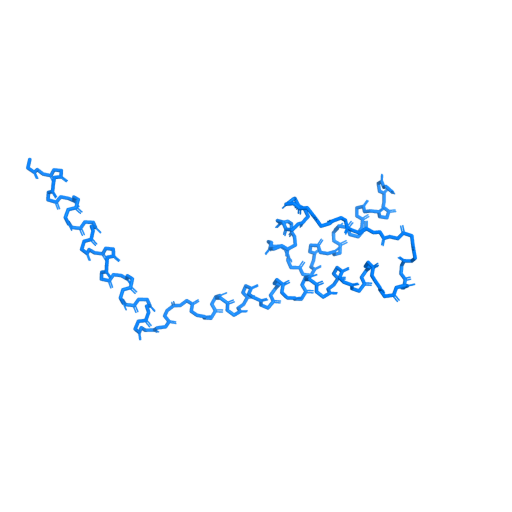N . GLY A 1 82 ? 3.173 -8.239 -16.517 1.00 92.81 82 GLY A N 1
ATOM 615 C CA . GLY A 1 82 ? 2.626 -9.053 -17.604 1.00 92.81 82 GLY A CA 1
ATOM 616 C C . GLY A 1 82 ? 1.668 -8.265 -18.496 1.00 92.81 82 GLY A C 1
ATOM 617 O O . GLY A 1 82 ? 1.745 -8.357 -19.718 1.00 92.81 82 GLY A O 1
ATOM 618 N N . LEU A 1 83 ? 0.818 -7.426 -17.903 1.00 93.38 83 LEU A N 1
ATOM 619 C CA . LEU A 1 83 ? -0.079 -6.526 -18.631 1.00 93.38 83 LEU A CA 1
ATOM 620 C C . LEU A 1 83 ? 0.713 -5.546 -19.501 1.00 93.38 83 LEU A C 1
ATOM 622 O O . LEU A 1 83 ? 0.382 -5.346 -20.666 1.00 93.38 83 LEU A O 1
ATOM 626 N N . LYS A 1 84 ? 1.791 -4.978 -18.950 1.00 90.69 84 LYS A N 1
ATOM 627 C CA . LYS A 1 84 ? 2.669 -4.052 -19.665 1.00 90.69 84 LYS A CA 1
ATOM 628 C C . LYS A 1 84 ? 3.433 -4.730 -20.802 1.00 90.69 84 LYS A C 1
ATOM 630 O O . LYS A 1 84 ? 3.620 -4.093 -21.817 1.00 90.69 84 LYS A O 1
ATOM 635 N N . LEU A 1 85 ? 3.836 -5.991 -20.652 1.00 90.75 85 LEU A N 1
ATOM 636 C CA . LEU A 1 85 ? 4.556 -6.745 -21.688 1.00 90.75 85 LEU A CA 1
ATOM 637 C C . LEU A 1 85 ? 3.651 -7.298 -22.801 1.00 90.75 85 LEU A C 1
ATOM 639 O O . LEU A 1 85 ? 4.152 -7.666 -23.859 1.00 90.75 85 LEU A O 1
ATOM 643 N N . THR A 1 86 ? 2.345 -7.428 -22.552 1.00 91.62 86 THR A N 1
ATOM 644 C CA . THR A 1 86 ? 1.407 -8.069 -23.494 1.00 91.62 86 THR A CA 1
ATOM 645 C C . THR A 1 86 ? 0.482 -7.092 -24.207 1.00 91.62 86 THR A C 1
ATOM 647 O O . THR A 1 86 ? 0.120 -7.347 -25.353 1.00 91.62 86 THR A O 1
ATOM 650 N N . LEU A 1 87 ? 0.070 -6.005 -23.549 1.00 86.94 87 LEU A N 1
ATOM 651 C CA . LEU A 1 87 ? -0.941 -5.078 -24.071 1.00 86.94 87 LEU A CA 1
ATOM 652 C C . LEU A 1 87 ? -0.396 -3.686 -24.421 1.00 86.94 87 LEU A C 1
ATOM 654 O O . LEU A 1 87 ? -1.109 -2.923 -25.073 1.00 86.94 87 LEU A O 1
ATOM 658 N N . PHE A 1 88 ? 0.810 -3.329 -23.973 1.00 74.19 88 PHE A N 1
ATOM 659 C CA . PHE A 1 88 ? 1.359 -1.967 -24.024 1.00 74.19 88 PHE A CA 1
ATOM 660 C C . PHE A 1 88 ? 2.875 -1.969 -24.248 1.00 74.19 88 PHE A C 1
ATOM 662 O O . PHE A 1 88 ? 3.471 -0.873 -24.081 1.00 74.19 88 PHE A O 1
#

Foldseek 3Di:
DVVVVVVVCVVVVVVVVVVCCVVVVPCVVVVVVLVVLLVQQVVLLCCCAPVCPPVPDHDDDDPVLSVQSSVVRNVSSVVSRVCRVPPD

Solvent-accessible surface area (backbone atoms only — not comparable to full-atom values): 4916 Å² total; per-residue (Å²): 112,70,67,61,53,52,50,50,52,51,52,52,52,49,52,53,48,52,52,47,34,64,76,67,51,57,62,55,67,54,54,50,54,50,48,51,33,39,52,48,15,51,51,49,46,47,45,43,58,66,63,62,83,42,80,91,48,74,81,72,91,44,77,67,50,51,51,45,21,62,75,49,10,52,63,26,40,54,49,54,50,51,49,46,76,72,77,102

Nearest PDB structures (foldseek):
  5n61-assembly1_Q  TM=5.003E-01  e=7.973E+00  Saccharomyces cerevisiae S288C

Organism: Paenibacillus borealis (NCBI:txid160799)

Secondary structure (DSSP, 8-state):
-HHHHHHHHHHHHHHHHHHHHHHTTTTHHHHHHHHHHHHHHHHHHHHHHHSSSSTT-----SHHHHHHHHHHSHHHHHHHHHHHHHH-

pLDDT: mean 91.32, std 5.38, range [74.19, 98.19]

Sequence (88 aa):
MLRTVAMGVLILSGLLLILIVFRKKLGWAWISVFGTHLILAAIGIYIVNFSGILTDVYIPLNPTTIGAVTILGLPGVLMLLGLKLTLF